Protein AF-A0AB39N1H2-F1 (afdb_monomer_lite)

Secondary structure (DSSP, 8-state):
----TT-EEEE-SSTTTT-EEEEEEE-TTSSS-EEEEE-SSS-EEEEE-GGGEEE---PPP--TT-TTTS-TTTS-SGGG--HHHHHTTS-HHHHHHHHHHHHTTTS-GGGHHHHHHHHHHHHHHHHHHHTT-

Organism: NCBI:txid3238625

InterPro domains:
  IPR021739 SaV-like [PF11753] (68-124)

pLDDT: mean 87.19, std 12.34, range [45.03, 98.62]

Radius of gyration: 21.62 Å; chains: 1; bounding box: 43×39×58 Å

Structure (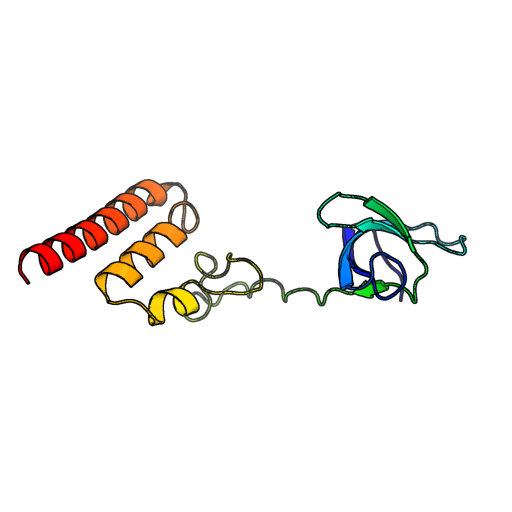mmCIF, N/CA/C/O backbone):
data_AF-A0AB39N1H2-F1
#
_entry.id   AF-A0AB39N1H2-F1
#
loop_
_atom_site.group_PDB
_atom_site.id
_atom_site.type_symbol
_atom_site.label_atom_id
_atom_site.label_alt_id
_atom_site.label_comp_id
_atom_site.label_asym_id
_atom_site.label_entity_id
_atom_site.label_seq_id
_atom_site.pdbx_PDB_ins_code
_atom_site.Cartn_x
_atom_site.Cartn_y
_atom_site.Cartn_z
_atom_site.occupancy
_atom_site.B_iso_or_equiv
_atom_site.auth_seq_id
_atom_site.auth_comp_id
_atom_site.auth_asym_id
_atom_site.auth_atom_id
_atom_site.pdbx_PDB_model_num
ATOM 1 N N . MET A 1 1 ? 11.144 -4.383 -33.450 1.00 62.22 1 MET A N 1
ATOM 2 C CA . MET A 1 1 ? 11.394 -3.955 -32.057 1.00 62.22 1 MET A CA 1
ATOM 3 C C . MET A 1 1 ? 12.381 -4.947 -31.483 1.00 62.22 1 MET A C 1
ATOM 5 O O . MET A 1 1 ? 12.160 -6.130 -31.681 1.00 62.22 1 MET A O 1
ATOM 9 N N . THR A 1 2 ? 13.489 -4.501 -30.898 1.00 79.44 2 THR A N 1
ATOM 10 C CA . THR A 1 2 ? 14.521 -5.403 -30.363 1.00 79.44 2 THR A CA 1
ATOM 11 C C . THR A 1 2 ? 14.339 -5.539 -28.860 1.00 79.44 2 THR A C 1
ATOM 13 O O . THR A 1 2 ? 14.348 -4.528 -28.158 1.00 79.44 2 THR A O 1
ATOM 16 N N . TRP A 1 3 ? 14.165 -6.767 -28.381 1.00 87.38 3 TRP A N 1
ATOM 17 C CA . TRP A 1 3 ? 14.108 -7.063 -26.954 1.00 87.38 3 TRP A CA 1
ATOM 18 C C . TRP A 1 3 ? 15.496 -7.010 -26.321 1.00 87.38 3 TRP A C 1
ATOM 20 O O . TRP A 1 3 ? 16.509 -7.274 -26.969 1.00 87.38 3 TRP A O 1
ATOM 30 N N . THR A 1 4 ? 15.529 -6.705 -25.033 1.00 89.19 4 THR A N 1
ATOM 31 C CA . THR A 1 4 ? 16.715 -6.749 -24.182 1.00 89.19 4 THR A CA 1
ATOM 32 C C . THR A 1 4 ? 16.449 -7.616 -22.958 1.00 89.19 4 THR A C 1
ATOM 34 O O . THR A 1 4 ? 15.301 -7.901 -22.608 1.00 89.19 4 THR A O 1
ATOM 37 N N . ALA A 1 5 ? 17.518 -8.083 -22.310 1.00 86.12 5 ALA A N 1
ATOM 38 C CA . ALA A 1 5 ? 17.380 -8.793 -21.046 1.00 86.12 5 ALA A CA 1
ATOM 39 C C . ALA A 1 5 ? 16.640 -7.914 -20.021 1.00 86.12 5 ALA A C 1
ATOM 41 O O . ALA A 1 5 ? 16.795 -6.697 -20.000 1.00 86.12 5 ALA A O 1
ATOM 42 N N . ASP A 1 6 ? 15.826 -8.551 -19.183 1.00 86.75 6 ASP A N 1
ATOM 43 C CA . ASP A 1 6 ? 14.954 -7.945 -18.174 1.00 86.75 6 ASP A CA 1
ATOM 44 C C . ASP A 1 6 ? 13.723 -7.171 -18.669 1.00 86.75 6 ASP A C 1
ATOM 46 O O . ASP A 1 6 ? 12.907 -6.757 -17.826 1.00 86.75 6 ASP A O 1
ATOM 50 N N . ASP A 1 7 ? 13.510 -7.059 -19.984 1.00 88.94 7 ASP A N 1
ATOM 51 C CA . ASP A 1 7 ? 12.292 -6.458 -20.527 1.00 88.94 7 ASP A CA 1
ATOM 52 C C . ASP A 1 7 ? 11.040 -7.201 -20.044 1.00 88.94 7 ASP A C 1
ATOM 54 O O . ASP A 1 7 ? 10.945 -8.434 -20.076 1.00 88.94 7 ASP A O 1
ATOM 58 N N . LYS A 1 8 ? 10.058 -6.428 -19.569 1.00 92.06 8 LYS A N 1
ATOM 59 C CA . LYS A 1 8 ? 8.750 -6.944 -19.155 1.00 92.06 8 LYS A CA 1
ATOM 60 C C . LYS A 1 8 ? 7.868 -7.110 -20.388 1.00 92.06 8 LYS A C 1
ATOM 62 O O . LYS A 1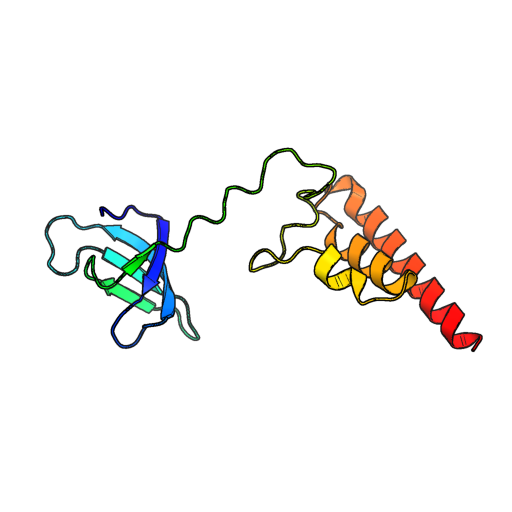 8 ? 7.627 -6.148 -21.117 1.00 92.06 8 LYS A O 1
ATOM 67 N N . VAL A 1 9 ? 7.333 -8.312 -20.573 1.00 93.38 9 VAL A N 1
ATOM 68 C CA . VAL A 1 9 ? 6.544 -8.673 -21.758 1.00 93.38 9 VAL A CA 1
ATOM 69 C C . VAL A 1 9 ? 5.212 -9.314 -21.394 1.00 93.38 9 VAL A C 1
ATOM 71 O O . VAL A 1 9 ? 5.057 -9.897 -20.319 1.00 93.38 9 VAL A O 1
ATOM 74 N N . ILE A 1 10 ? 4.239 -9.198 -22.293 1.00 93.56 10 ILE A N 1
ATOM 75 C CA . ILE A 1 10 ? 2.994 -9.969 -22.286 1.00 93.56 10 ILE A CA 1
ATOM 76 C C . ILE A 1 10 ? 3.038 -10.909 -23.479 1.00 93.56 10 ILE A C 1
ATOM 78 O O . ILE A 1 10 ? 3.277 -10.468 -24.601 1.00 93.56 10 ILE A O 1
ATOM 82 N N . VAL A 1 11 ? 2.791 -12.191 -23.234 1.00 93.25 11 VAL A N 1
ATOM 83 C CA . VAL A 1 11 ? 2.681 -13.190 -24.297 1.00 93.25 11 VAL A CA 1
ATOM 84 C C . VAL A 1 11 ? 1.338 -13.015 -25.005 1.00 93.25 11 VAL A C 1
ATOM 86 O O . VAL A 1 11 ? 0.289 -12.967 -24.365 1.00 93.25 11 VAL A O 1
ATOM 89 N N . GLU A 1 12 ? 1.355 -12.909 -26.327 1.00 92.81 12 GLU A N 1
ATOM 90 C CA . GLU A 1 12 ? 0.159 -12.676 -27.145 1.00 92.81 12 GLU A CA 1
ATOM 91 C C . GLU A 1 12 ? -0.510 -13.944 -27.642 1.00 92.81 12 GLU A C 1
ATOM 93 O O . GLU A 1 12 ? -1.716 -13.954 -27.880 1.00 92.81 12 GLU A O 1
ATOM 98 N N . LYS A 1 13 ? 0.287 -14.982 -27.882 1.00 87.75 13 LYS A N 1
ATOM 99 C CA . LYS A 1 13 ? -0.114 -16.156 -28.657 1.00 87.75 13 LYS A CA 1
ATOM 100 C C . LYS A 1 13 ? 0.320 -17.438 -27.958 1.00 87.75 13 LYS A C 1
ATOM 102 O O . LYS A 1 13 ? 1.232 -17.437 -27.134 1.00 87.75 13 LYS A O 1
ATOM 107 N N . GLY A 1 14 ? -0.333 -18.536 -28.325 1.00 85.75 14 GLY A N 1
ATOM 108 C CA . GLY A 1 14 ? -0.048 -19.867 -27.792 1.00 85.75 14 GLY A CA 1
ATOM 109 C C . GLY A 1 14 ? -0.633 -20.110 -26.400 1.00 85.75 14 GLY A C 1
ATOM 110 O O . GLY A 1 14 ? -1.480 -19.360 -25.917 1.00 85.75 14 GLY A O 1
ATOM 111 N N . GLU A 1 15 ? -0.163 -21.177 -25.753 1.00 86.00 15 GLU A N 1
ATOM 112 C CA . GLU A 1 15 ? -0.655 -21.667 -24.453 1.00 86.00 15 GLU A CA 1
ATOM 113 C C . GLU A 1 15 ? -0.579 -20.612 -23.335 1.00 86.00 15 GLU A C 1
ATOM 115 O O . GLU A 1 15 ? -1.361 -20.620 -22.386 1.00 86.00 15 GLU A O 1
ATOM 120 N N . HIS A 1 16 ? 0.365 -19.678 -23.445 1.00 90.56 16 HIS A N 1
ATOM 121 C CA . HIS A 1 16 ? 0.642 -18.677 -22.422 1.00 90.56 16 HIS A CA 1
ATOM 122 C C . HIS A 1 16 ? 0.072 -17.293 -22.751 1.00 90.56 16 HIS A C 1
ATOM 124 O O . HIS A 1 16 ? 0.440 -16.317 -22.097 1.00 90.56 16 HIS A O 1
ATOM 130 N N . ALA A 1 17 ? -0.836 -17.191 -23.726 1.00 91.31 17 ALA A N 1
ATOM 131 C CA . ALA A 1 17 ? -1.470 -15.932 -24.099 1.00 91.31 17 ALA A CA 1
ATOM 132 C C . ALA A 1 17 ? -2.077 -15.201 -22.881 1.00 91.31 17 ALA A C 1
ATOM 134 O O . ALA A 1 17 ? -2.738 -15.788 -22.023 1.00 91.31 17 ALA A O 1
ATOM 135 N N . GLY A 1 18 ? -1.805 -13.900 -22.783 1.00 88.75 18 GLY A N 1
ATOM 136 C CA . GLY A 1 18 ? -2.211 -13.033 -21.677 1.00 88.75 18 GLY A CA 1
ATOM 137 C C . GLY A 1 18 ? -1.327 -13.119 -20.427 1.00 88.75 18 GLY A C 1
ATOM 138 O O . GLY A 1 18 ? -1.493 -12.311 -19.512 1.00 88.75 18 GLY A O 1
ATOM 139 N N . LYS A 1 19 ? -0.369 -14.054 -20.353 1.00 92.56 19 LYS A N 1
ATOM 140 C CA . LYS A 1 19 ? 0.557 -14.141 -19.215 1.00 92.56 19 LYS A CA 1
ATOM 141 C C . LYS A 1 19 ? 1.665 -13.097 -19.324 1.00 92.56 19 LYS A C 1
ATOM 143 O O . LYS A 1 19 ? 2.181 -12.804 -20.403 1.00 92.56 19 LYS A O 1
ATOM 148 N N . ARG A 1 20 ? 2.050 -12.551 -18.168 1.00 93.25 20 ARG A N 1
ATOM 149 C CA . ARG A 1 20 ? 3.213 -11.667 -18.036 1.00 93.25 20 ARG A CA 1
ATOM 150 C C . ARG A 1 20 ? 4.485 -12.506 -17.962 1.00 93.25 20 ARG A C 1
ATOM 152 O O . ARG A 1 20 ? 4.496 -13.577 -17.355 1.00 93.25 20 ARG A O 1
ATOM 159 N N . GLY A 1 21 ? 5.568 -11.987 -18.515 1.00 93.38 21 GLY A N 1
ATOM 160 C CA . GLY A 1 21 ? 6.883 -12.598 -18.448 1.00 93.38 21 GLY A CA 1
ATOM 161 C C . GLY A 1 21 ? 8.005 -11.571 -18.406 1.00 93.38 21 GLY A C 1
ATOM 162 O O . GLY A 1 21 ? 7.778 -10.360 -18.469 1.00 93.38 21 GLY A O 1
ATOM 163 N N . ARG A 1 22 ? 9.227 -12.076 -18.272 1.00 94.50 22 ARG A N 1
ATOM 164 C CA . ARG A 1 22 ? 10.455 -11.291 -18.349 1.00 94.50 22 ARG A CA 1
ATOM 165 C C . ARG A 1 22 ? 11.429 -11.946 -19.314 1.00 94.50 22 ARG A C 1
ATOM 167 O O . ARG A 1 22 ? 11.677 -13.146 -19.191 1.00 94.50 22 ARG A O 1
ATOM 174 N N . VAL A 1 23 ? 11.976 -11.168 -20.241 1.00 93.62 23 VAL A N 1
ATOM 175 C CA . VAL A 1 23 ? 13.034 -11.633 -21.141 1.00 93.62 23 VAL A CA 1
ATOM 176 C C . VAL A 1 23 ? 14.278 -11.953 -20.311 1.00 93.62 23 VAL A C 1
ATOM 178 O O . VAL A 1 23 ? 14.749 -11.134 -19.528 1.00 93.62 23 VAL A O 1
ATOM 181 N N . VAL A 1 24 ? 14.776 -13.175 -20.444 1.00 94.69 24 VAL A N 1
ATOM 182 C CA . VAL A 1 24 ? 15.967 -13.697 -19.765 1.00 94.69 24 VAL A CA 1
ATOM 183 C C . VAL A 1 24 ? 17.191 -13.520 -20.654 1.00 94.69 24 VAL A C 1
ATOM 185 O O . VAL A 1 24 ? 18.230 -13.064 -20.189 1.00 94.69 24 VAL A O 1
ATOM 188 N N . SER A 1 25 ? 17.071 -13.861 -21.934 1.00 91.75 25 SER A N 1
ATOM 189 C CA . SER A 1 25 ? 18.133 -13.685 -22.920 1.00 91.75 25 SER A CA 1
ATOM 190 C C . SER A 1 25 ? 17.553 -13.537 -24.322 1.00 91.75 25 SER A C 1
ATOM 192 O O . SER A 1 25 ? 16.429 -13.966 -24.596 1.00 91.75 25 SER A O 1
ATOM 194 N N . VAL A 1 26 ? 18.333 -12.912 -25.202 1.00 91.25 26 VAL A N 1
ATOM 195 C CA . VAL A 1 26 ? 17.987 -12.711 -26.609 1.00 91.25 26 VAL A CA 1
ATOM 196 C C . VAL A 1 26 ? 19.106 -13.287 -27.464 1.00 91.25 26 VAL A C 1
ATOM 198 O O . VAL A 1 26 ? 20.276 -12.978 -27.248 1.00 91.25 26 VAL A O 1
ATOM 201 N N . ASN A 1 27 ? 18.750 -14.144 -28.416 1.00 88.56 27 ASN A N 1
ATOM 202 C CA . ASN A 1 27 ? 19.665 -14.734 -29.380 1.00 88.56 27 ASN A CA 1
ATOM 203 C C . ASN A 1 27 ? 19.293 -14.259 -30.787 1.00 88.56 27 ASN A C 1
ATOM 205 O O . ASN A 1 27 ? 18.399 -14.815 -31.424 1.00 88.56 27 ASN A O 1
ATOM 209 N N . SER A 1 28 ? 20.002 -13.237 -31.263 1.00 70.12 28 SER A N 1
ATOM 210 C CA . SER A 1 28 ? 19.709 -12.434 -32.459 1.00 70.12 28 SER A CA 1
ATOM 211 C C . SER A 1 28 ? 19.738 -13.177 -33.808 1.00 70.12 28 SER A C 1
ATOM 213 O O . SER A 1 28 ? 19.687 -12.529 -34.848 1.00 70.12 28 SER A O 1
ATOM 215 N N . GLY A 1 29 ? 19.831 -14.510 -33.819 1.00 70.75 29 GLY A N 1
ATOM 216 C CA . GLY A 1 29 ? 19.885 -15.333 -35.034 1.00 70.75 29 GLY A CA 1
ATOM 217 C C . GLY A 1 29 ? 18.888 -16.495 -35.091 1.00 70.75 29 GLY A C 1
ATOM 218 O O . GLY A 1 29 ? 18.915 -17.259 -36.052 1.00 70.75 29 GLY A O 1
ATOM 219 N N . GLY A 1 30 ? 18.028 -16.670 -34.080 1.00 78.75 30 GLY A N 1
ATOM 220 C CA . GLY A 1 30 ? 17.064 -17.776 -34.017 1.00 78.75 30 GLY A CA 1
ATOM 221 C C . GLY A 1 30 ? 15.655 -17.397 -34.481 1.00 78.75 30 GLY A C 1
ATOM 222 O O . GLY A 1 30 ? 15.234 -16.256 -34.328 1.00 78.75 30 GLY A O 1
ATOM 223 N N . LEU A 1 31 ? 14.881 -18.378 -34.974 1.00 84.12 31 LEU A N 1
ATOM 224 C CA . LEU A 1 31 ? 13.451 -18.194 -35.291 1.00 84.12 31 LEU A CA 1
ATOM 225 C C . LEU A 1 31 ? 12.631 -17.784 -34.055 1.00 84.12 31 LEU A C 1
ATOM 227 O O . LEU A 1 31 ? 11.642 -17.068 -34.180 1.00 84.12 31 LEU A O 1
ATOM 231 N N . TYR A 1 32 ? 13.066 -18.223 -32.873 1.00 87.88 32 TYR A N 1
ATOM 232 C CA . TYR A 1 32 ? 12.534 -17.830 -31.572 1.00 87.88 32 TYR A CA 1
ATOM 233 C C . TYR A 1 32 ? 13.672 -17.199 -30.770 1.00 87.88 32 TYR A C 1
ATOM 235 O O . TYR A 1 32 ? 14.344 -17.900 -30.015 1.00 87.88 32 TYR A O 1
ATOM 243 N N . PRO A 1 33 ? 13.969 -15.911 -30.985 1.00 90.88 33 PRO A N 1
ATOM 244 C CA . PRO A 1 33 ? 15.159 -15.297 -30.418 1.00 90.88 33 PRO A CA 1
ATOM 245 C C . PRO A 1 33 ? 15.006 -14.971 -28.928 1.00 90.88 33 PRO A C 1
ATOM 247 O O . PRO A 1 33 ? 16.015 -14.747 -28.268 1.00 90.88 33 PRO A O 1
ATOM 250 N N . ASN A 1 34 ? 13.790 -14.956 -28.369 1.00 92.75 34 ASN A N 1
ATOM 251 C CA . ASN A 1 34 ? 13.537 -14.413 -27.032 1.00 92.75 34 ASN A CA 1
ATOM 252 C C . ASN A 1 34 ? 13.273 -15.515 -26.007 1.00 92.75 34 ASN A C 1
ATOM 254 O O . ASN A 1 34 ? 12.204 -16.122 -26.020 1.00 92.75 34 ASN A O 1
ATOM 258 N N . TYR A 1 35 ? 14.202 -15.744 -25.082 1.00 94.25 35 TYR A N 1
ATOM 259 C CA . TYR A 1 35 ? 13.990 -16.657 -23.962 1.00 94.25 35 TYR A CA 1
ATOM 260 C C . TYR A 1 35 ? 13.288 -15.919 -22.825 1.00 94.25 35 TYR A C 1
ATOM 262 O O . TYR A 1 35 ? 13.843 -14.975 -22.269 1.00 94.25 35 TYR A O 1
ATOM 270 N N . VAL A 1 36 ? 12.066 -16.316 -22.472 1.00 94.88 36 VAL A N 1
ATOM 271 C CA . VAL A 1 36 ? 11.212 -15.581 -21.529 1.00 94.88 36 VAL A CA 1
ATOM 272 C C . VAL A 1 36 ? 10.831 -16.458 -20.344 1.00 94.88 36 VAL A C 1
ATOM 274 O O . VAL A 1 36 ? 10.330 -17.572 -20.497 1.00 94.88 36 VAL A O 1
ATOM 277 N N . LYS A 1 37 ? 11.001 -15.907 -19.141 1.00 96.81 37 LYS A N 1
ATOM 278 C CA . LYS A 1 37 ? 10.445 -16.437 -17.896 1.00 96.81 37 LYS A CA 1
ATOM 279 C C . LYS A 1 37 ? 8.998 -15.971 -17.765 1.00 96.81 37 LYS A C 1
ATOM 281 O O . LYS A 1 37 ? 8.757 -14.787 -17.538 1.00 96.81 37 LYS A O 1
ATOM 286 N N . VAL A 1 38 ? 8.044 -16.882 -17.900 1.00 94.81 38 VAL A N 1
ATOM 287 C CA . VAL A 1 38 ? 6.601 -16.614 -17.857 1.00 94.81 38 VAL A CA 1
ATOM 288 C C . VAL A 1 38 ? 6.047 -16.907 -16.466 1.00 94.81 38 VAL A C 1
ATOM 290 O O . VAL A 1 38 ? 6.340 -17.949 -15.874 1.00 94.81 38 VAL A O 1
ATOM 293 N N . TYR A 1 39 ? 5.223 -15.993 -15.956 1.00 90.88 39 TYR A N 1
ATOM 294 C CA . TYR A 1 39 ? 4.593 -16.090 -14.643 1.00 90.88 39 TYR A CA 1
ATOM 295 C C . TYR A 1 39 ? 3.143 -16.589 -14.754 1.00 90.88 39 TYR A C 1
ATOM 297 O O . TYR A 1 39 ? 2.326 -16.037 -15.494 1.00 90.88 39 TYR A O 1
ATOM 305 N N . GLY A 1 40 ? 2.810 -17.620 -13.980 1.00 85.31 40 GLY A N 1
ATOM 306 C CA . GLY A 1 40 ? 1.477 -18.215 -13.865 1.00 85.31 40 GLY A CA 1
ATOM 307 C C . GLY A 1 40 ? 1.370 -19.028 -12.574 1.00 85.31 40 GLY A C 1
ATOM 308 O O . GLY A 1 40 ? 2.128 -18.780 -11.641 1.00 85.31 40 GLY A O 1
ATOM 309 N N . SER A 1 41 ? 0.480 -20.025 -12.524 1.00 84.94 41 SER A N 1
ATOM 310 C CA . SER A 1 41 ? 0.420 -20.969 -11.390 1.00 84.94 41 SER A CA 1
ATOM 311 C C . SER A 1 41 ? 1.723 -21.761 -11.226 1.00 84.94 41 SER A C 1
ATOM 313 O O . SER A 1 41 ? 2.075 -22.170 -10.127 1.00 84.94 41 SER A O 1
ATOM 315 N N . VAL A 1 42 ? 2.453 -21.944 -12.330 1.00 87.81 42 VAL A N 1
ATOM 316 C CA . VAL A 1 42 ? 3.810 -22.491 -12.378 1.00 87.81 42 VAL A CA 1
ATOM 317 C C . VAL A 1 42 ? 4.656 -21.563 -13.245 1.00 87.81 42 VAL A C 1
ATOM 319 O O . VAL A 1 42 ? 4.185 -21.067 -14.271 1.00 87.81 42 VAL A O 1
ATOM 322 N N . VAL A 1 43 ? 5.902 -21.321 -12.837 1.00 92.06 43 VAL A N 1
ATOM 323 C CA . VAL A 1 43 ? 6.865 -20.560 -13.641 1.00 92.06 43 VAL A CA 1
ATOM 324 C C . VAL A 1 43 ? 7.359 -21.432 -14.792 1.00 92.06 43 VAL A C 1
ATOM 326 O O . VAL A 1 43 ? 7.799 -22.562 -14.580 1.00 92.06 43 VAL A O 1
ATOM 329 N N . ARG A 1 44 ? 7.306 -20.902 -16.014 1.00 93.56 44 ARG A N 1
ATOM 330 C CA . ARG A 1 44 ? 7.799 -21.574 -17.225 1.00 93.56 44 ARG A CA 1
ATOM 331 C C . ARG A 1 44 ? 8.888 -20.740 -17.884 1.00 93.56 44 ARG A C 1
ATOM 333 O O . ARG A 1 44 ? 8.901 -19.520 -17.752 1.00 93.56 44 ARG A O 1
ATOM 340 N N . TYR A 1 45 ? 9.774 -21.404 -18.610 1.00 95.00 45 TYR A N 1
ATOM 341 C CA . TYR A 1 45 ? 10.804 -20.766 -19.417 1.00 95.00 45 TYR A CA 1
ATOM 342 C C . TYR A 1 45 ? 10.624 -21.219 -20.859 1.00 95.00 45 TYR A C 1
ATOM 344 O O . TYR A 1 45 ? 10.682 -22.415 -21.134 1.00 95.00 45 TYR A O 1
ATOM 352 N N . VAL A 1 46 ? 10.324 -20.282 -21.755 1.00 94.00 46 VAL A N 1
ATOM 353 C CA . VAL A 1 46 ? 9.875 -20.591 -23.119 1.00 94.00 46 VAL A CA 1
ATOM 354 C C . VAL A 1 46 ? 10.502 -19.608 -24.101 1.00 94.00 46 VAL A C 1
ATOM 356 O O . VAL A 1 46 ? 10.710 -18.441 -23.768 1.00 94.00 46 VAL A O 1
ATOM 359 N N . TRP A 1 47 ? 10.820 -20.090 -25.300 1.00 93.81 47 TRP A N 1
ATOM 360 C CA . TRP A 1 47 ? 11.317 -19.270 -26.400 1.00 93.81 47 TRP A CA 1
ATOM 361 C C . TRP A 1 47 ? 10.160 -18.711 -27.233 1.00 93.81 47 TRP A C 1
ATOM 363 O O . TRP A 1 47 ? 9.245 -19.453 -27.580 1.00 93.81 47 TRP A O 1
ATOM 373 N N . TYR A 1 48 ? 10.226 -17.427 -27.580 1.00 92.56 48 TYR A N 1
ATOM 374 C CA . TYR A 1 48 ? 9.190 -16.711 -28.328 1.00 92.56 48 TYR A CA 1
ATOM 375 C C . TYR A 1 48 ? 9.748 -15.970 -29.536 1.00 92.56 48 TYR A C 1
ATOM 377 O O . TYR A 1 48 ? 10.894 -15.504 -29.531 1.00 92.56 48 TYR A O 1
ATOM 385 N N . ARG A 1 49 ? 8.896 -15.804 -30.550 1.00 92.38 49 ARG A N 1
ATOM 386 C CA . ARG A 1 49 ? 9.129 -14.884 -31.668 1.00 92.38 49 ARG A CA 1
ATOM 387 C C . ARG A 1 49 ? 8.836 -13.447 -31.254 1.00 92.38 49 ARG A C 1
ATOM 389 O O . ARG A 1 49 ? 8.069 -13.192 -30.328 1.00 92.38 49 ARG A O 1
ATOM 396 N N . ASP A 1 50 ? 9.383 -12.492 -31.998 1.00 87.94 50 ASP A N 1
ATOM 397 C CA . ASP A 1 50 ? 9.148 -11.069 -31.730 1.0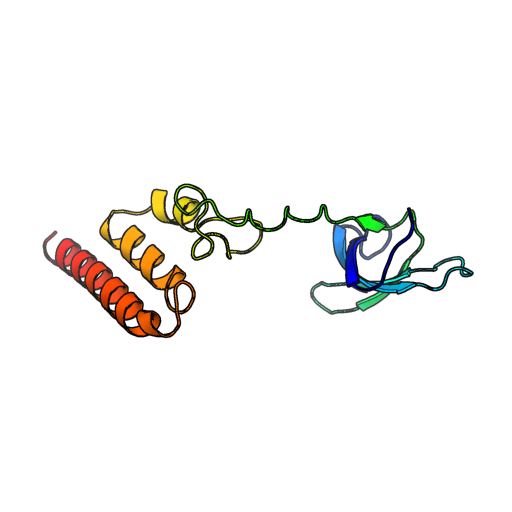0 87.94 50 ASP A CA 1
ATOM 398 C C . ASP A 1 50 ? 7.666 -10.680 -31.831 1.00 87.94 50 ASP A C 1
ATOM 400 O O . ASP A 1 50 ? 7.201 -9.834 -31.078 1.00 87.94 50 ASP A O 1
ATOM 404 N N . ASN A 1 51 ? 6.910 -11.323 -32.726 1.00 90.00 51 ASN A N 1
ATOM 405 C CA . ASN A 1 51 ? 5.484 -11.062 -32.958 1.00 90.00 51 ASN A CA 1
ATOM 406 C C . ASN A 1 51 ? 4.534 -11.865 -32.042 1.00 90.00 51 ASN A C 1
ATOM 408 O O . ASN A 1 51 ? 3.336 -11.981 -32.339 1.00 90.00 51 ASN A O 1
ATOM 412 N N . GLU A 1 52 ? 5.080 -12.486 -30.997 1.00 91.62 52 GLU A N 1
ATOM 413 C CA . GLU A 1 52 ? 4.345 -13.204 -29.951 1.00 91.62 52 GLU A CA 1
ATOM 414 C C . GLU A 1 52 ? 4.438 -12.489 -28.597 1.00 91.62 52 GLU A C 1
ATOM 416 O O . GLU A 1 52 ? 3.832 -12.943 -27.627 1.00 91.62 52 GLU A O 1
ATOM 421 N N . LEU A 1 53 ? 5.181 -11.381 -28.523 1.00 91.25 53 LEU A N 1
ATOM 422 C CA . LEU A 1 53 ? 5.414 -10.611 -27.309 1.00 91.25 53 LEU A CA 1
ATOM 423 C C . LEU A 1 53 ? 4.970 -9.160 -27.512 1.00 91.25 53 LEU A C 1
ATOM 425 O O . LEU A 1 53 ? 5.337 -8.520 -28.494 1.00 91.25 53 LEU A O 1
ATOM 429 N N . LYS A 1 54 ? 4.254 -8.605 -26.530 1.00 92.44 54 LYS A N 1
ATOM 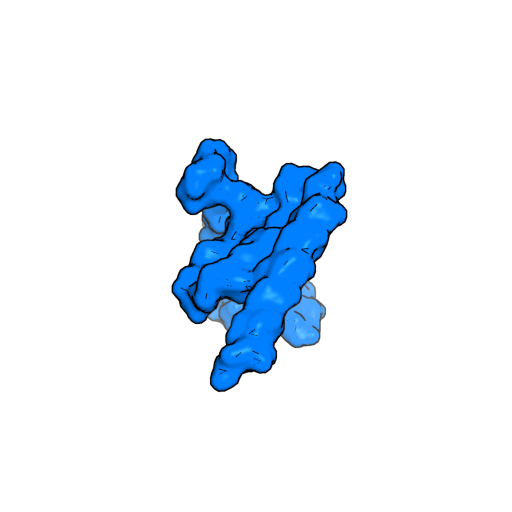430 C CA . LYS A 1 54 ? 4.040 -7.153 -26.411 1.00 92.44 54 LYS A CA 1
ATOM 431 C C . LYS A 1 54 ? 4.847 -6.599 -25.256 1.00 92.44 54 LYS A C 1
ATOM 433 O O . LYS A 1 54 ? 4.951 -7.273 -24.226 1.00 92.44 54 LYS A O 1
ATOM 438 N N . PRO A 1 55 ? 5.342 -5.357 -25.352 1.00 90.12 55 PRO A N 1
ATOM 439 C CA . PRO A 1 55 ? 5.940 -4.720 -24.199 1.00 90.12 55 PRO A CA 1
ATOM 440 C C . PRO A 1 55 ? 4.832 -4.513 -23.170 1.00 90.12 55 PRO A C 1
ATOM 442 O O . PRO A 1 55 ? 3.755 -4.005 -23.489 1.00 90.12 55 PRO A O 1
ATOM 445 N N . VAL A 1 56 ? 5.088 -4.894 -21.919 1.00 85.06 56 VAL A N 1
ATOM 446 C CA . VAL A 1 56 ? 4.327 -4.294 -20.825 1.00 85.06 56 VAL A CA 1
ATOM 447 C C . VAL A 1 56 ? 4.727 -2.829 -20.868 1.00 85.06 56 VAL A C 1
ATOM 449 O O . VAL A 1 56 ? 5.919 -2.538 -20.739 1.00 85.06 56 VAL A O 1
ATOM 452 N N . ALA A 1 57 ? 3.769 -1.928 -21.115 1.00 72.31 57 ALA A N 1
ATOM 453 C CA . ALA A 1 57 ? 4.020 -0.495 -21.029 1.00 72.31 57 ALA A CA 1
ATOM 454 C C . ALA A 1 57 ? 4.850 -0.260 -19.768 1.00 72.31 57 ALA A C 1
ATOM 456 O O . ALA A 1 57 ? 4.460 -0.731 -18.695 1.00 72.31 57 ALA A O 1
ATOM 457 N N . LYS A 1 58 ? 6.034 0.357 -19.908 1.00 59.06 58 LYS A N 1
ATOM 458 C CA . LYS A 1 58 ? 6.801 0.779 -18.737 1.00 59.06 58 LYS A CA 1
ATOM 459 C C . LYS A 1 58 ? 5.810 1.580 -17.908 1.00 59.06 58 LYS A C 1
ATOM 461 O O . LYS A 1 58 ? 5.376 2.637 -18.361 1.00 59.06 58 LYS A O 1
ATOM 466 N N . GLU A 1 59 ? 5.410 1.043 -16.751 1.00 55.31 59 GLU A N 1
ATOM 467 C CA . GLU A 1 59 ? 4.811 1.862 -15.705 1.00 55.31 59 GLU A CA 1
ATOM 468 C C . GLU A 1 59 ? 5.737 3.064 -15.632 1.00 55.31 59 GLU A C 1
ATOM 470 O O . GLU A 1 59 ? 6.959 2.884 -15.505 1.00 55.31 59 GLU A O 1
ATOM 475 N N . ALA A 1 60 ? 5.188 4.252 -15.909 1.00 48.66 60 ALA A N 1
ATOM 476 C CA . ALA A 1 60 ? 5.978 5.466 -15.886 1.00 48.66 60 ALA A CA 1
ATOM 477 C C . ALA A 1 60 ? 6.802 5.408 -14.596 1.00 48.66 60 ALA A C 1
ATOM 479 O O . ALA A 1 60 ? 6.232 5.032 -13.563 1.00 48.66 60 ALA A O 1
ATOM 480 N N . PRO A 1 61 ? 8.126 5.659 -14.644 1.00 45.03 61 PRO A N 1
ATOM 481 C CA . PRO A 1 61 ? 8.910 5.686 -13.420 1.00 45.03 61 PRO A CA 1
ATOM 482 C C . PRO A 1 61 ? 8.124 6.541 -12.435 1.00 45.03 61 PRO A C 1
ATOM 484 O O . PRO A 1 61 ? 7.721 7.646 -12.810 1.00 45.03 61 PRO A O 1
ATOM 487 N N . ALA A 1 62 ? 7.797 5.975 -11.264 1.00 48.94 62 ALA A N 1
ATOM 488 C CA . ALA A 1 62 ? 6.995 6.653 -10.253 1.00 48.94 62 ALA A CA 1
ATOM 489 C C . ALA A 1 62 ? 7.502 8.091 -10.174 1.00 48.94 62 ALA A C 1
ATOM 491 O O . ALA A 1 62 ? 8.699 8.282 -9.938 1.00 48.94 62 ALA A O 1
ATOM 492 N N . LYS A 1 63 ? 6.643 9.063 -10.526 1.00 47.41 63 LYS A N 1
ATOM 493 C CA . LYS A 1 63 ? 7.032 10.469 -10.671 1.00 47.41 63 LYS A CA 1
ATOM 494 C C . LYS A 1 63 ? 7.861 10.848 -9.451 1.00 47.41 63 LYS A C 1
ATOM 496 O O . LYS A 1 63 ? 7.347 10.908 -8.336 1.00 47.41 63 LYS A O 1
ATOM 501 N N . VAL A 1 64 ? 9.155 11.067 -9.660 1.00 46.41 64 VAL A N 1
ATOM 502 C CA . VAL A 1 64 ? 10.030 11.584 -8.617 1.00 46.41 64 VAL A CA 1
ATOM 503 C C . VAL A 1 64 ? 9.519 12.986 -8.298 1.00 46.41 64 VAL A C 1
ATOM 505 O O . VAL A 1 64 ? 9.635 13.883 -9.126 1.00 46.41 64 VAL A O 1
ATOM 508 N N . GLY A 1 65 ? 8.930 13.164 -7.114 1.00 54.94 65 GLY A N 1
ATOM 509 C CA . GLY A 1 65 ? 8.824 14.480 -6.483 1.00 54.94 65 GLY A CA 1
ATOM 510 C C . GLY A 1 65 ? 7.436 15.077 -6.261 1.00 54.94 65 GLY A C 1
ATOM 511 O O . GLY A 1 65 ? 7.382 16.149 -5.665 1.00 54.94 65 GLY A O 1
ATOM 512 N N . ASP A 1 66 ? 6.324 14.432 -6.634 1.00 65.62 66 ASP A N 1
ATOM 513 C CA . ASP A 1 66 ? 5.009 14.948 -6.221 1.00 65.62 66 ASP A CA 1
ATOM 514 C C . ASP A 1 66 ? 4.648 14.466 -4.810 1.00 65.62 66 ASP A C 1
ATOM 516 O O . ASP A 1 66 ? 3.910 13.503 -4.604 1.00 65.62 66 ASP A O 1
ATOM 520 N N . VAL A 1 67 ? 5.224 15.139 -3.812 1.00 72.00 67 VAL A N 1
ATOM 521 C CA . VAL A 1 67 ? 4.987 14.853 -2.388 1.00 72.00 67 VAL A CA 1
ATOM 522 C C . VAL A 1 67 ? 3.554 15.148 -1.939 1.00 72.00 67 VAL A C 1
ATOM 524 O O . VAL A 1 67 ? 3.207 14.787 -0.814 1.00 72.00 67 VAL A O 1
ATOM 527 N N . ILE A 1 68 ? 2.749 15.805 -2.780 1.00 72.12 68 ILE A N 1
ATOM 528 C CA . ILE A 1 68 ? 1.374 16.196 -2.473 1.00 72.12 68 ILE A CA 1
ATOM 529 C C . ILE A 1 68 ? 0.404 15.190 -3.088 1.00 72.12 68 ILE A C 1
ATOM 531 O O . ILE A 1 68 ? -0.359 14.570 -2.351 1.00 72.12 68 ILE A O 1
ATOM 535 N N . ASN A 1 69 ? 0.450 15.006 -4.408 1.00 75.50 69 ASN A N 1
ATOM 536 C CA . ASN A 1 69 ? -0.561 14.228 -5.121 1.00 75.50 69 ASN A CA 1
ATOM 537 C C . ASN A 1 69 ? -0.214 12.740 -5.212 1.00 75.50 69 ASN A C 1
ATOM 539 O O . ASN A 1 69 ? -1.122 11.925 -5.182 1.00 75.50 69 ASN A O 1
ATOM 543 N N . HIS A 1 70 ? 1.075 12.376 -5.272 1.00 76.38 70 HIS A N 1
ATOM 544 C CA . HIS A 1 70 ? 1.502 10.977 -5.424 1.00 76.38 70 HIS A CA 1
ATOM 545 C C . HIS A 1 70 ? 2.684 10.629 -4.504 1.00 76.38 70 HIS A C 1
ATOM 547 O O . HIS A 1 70 ? 3.781 10.300 -4.980 1.00 76.38 70 HIS A O 1
ATOM 553 N N . PRO A 1 71 ? 2.515 10.693 -3.168 1.00 78.69 71 PRO A N 1
ATOM 554 C CA . PRO A 1 71 ? 3.623 10.461 -2.257 1.00 78.69 71 PRO A CA 1
ATOM 555 C C . PRO A 1 71 ? 4.128 9.021 -2.398 1.00 78.69 71 PRO A C 1
ATOM 557 O O . PRO A 1 71 ? 3.373 8.068 -2.216 1.00 78.69 71 PRO A O 1
ATOM 560 N N . GLY A 1 72 ? 5.431 8.842 -2.641 1.00 74.31 72 GLY A N 1
ATOM 561 C CA . GLY A 1 72 ? 6.028 7.520 -2.908 1.00 74.31 72 GLY A CA 1
ATOM 562 C C . GLY A 1 72 ? 5.789 6.448 -1.830 1.00 74.31 72 GLY A C 1
ATOM 563 O O . GLY A 1 72 ? 5.871 5.253 -2.095 1.00 74.31 72 GLY A O 1
ATOM 564 N N . HIS A 1 73 ? 5.454 6.852 -0.603 1.00 74.44 73 HIS A N 1
ATOM 565 C CA . HIS A 1 73 ? 5.108 5.940 0.491 1.00 74.44 73 HIS A CA 1
ATOM 566 C C . HIS A 1 73 ? 3.641 5.457 0.469 1.00 74.44 73 HIS A C 1
ATOM 568 O O . HIS A 1 73 ? 3.268 4.661 1.328 1.00 74.44 73 HIS A O 1
ATOM 574 N N . TYR A 1 74 ? 2.839 5.880 -0.516 1.00 76.06 74 TYR A N 1
ATOM 575 C CA . TYR A 1 74 ? 1.441 5.478 -0.730 1.00 76.06 74 TYR A CA 1
ATOM 576 C C . TYR A 1 74 ? 1.145 4.911 -2.131 1.00 76.06 74 TYR A C 1
ATOM 578 O O . TYR A 1 74 ? 0.051 4.399 -2.343 1.00 76.06 74 TYR A O 1
ATOM 586 N N . THR A 1 75 ? 2.107 4.940 -3.056 1.00 76.56 75 THR A N 1
ATOM 587 C CA . THR A 1 75 ? 1.948 4.525 -4.469 1.00 76.56 75 THR A CA 1
ATOM 588 C C . THR A 1 75 ? 2.603 3.173 -4.785 1.00 76.56 75 THR A C 1
ATOM 590 O O . THR A 1 75 ? 2.874 2.839 -5.934 1.00 76.56 75 THR A O 1
ATOM 593 N N . TRP A 1 76 ? 2.921 2.384 -3.757 1.00 77.50 76 TRP A N 1
ATOM 594 C CA . TRP A 1 76 ? 3.663 1.125 -3.895 1.00 77.50 76 TRP A CA 1
ATOM 595 C C . TRP A 1 76 ? 2.772 -0.109 -4.071 1.00 77.50 76 TRP A C 1
ATOM 597 O O . TRP A 1 76 ? 3.301 -1.217 -4.205 1.00 77.50 76 TRP A O 1
ATOM 607 N N . LEU A 1 77 ? 1.447 0.045 -3.998 1.00 78.31 77 LEU A N 1
ATOM 608 C CA . LEU A 1 77 ? 0.534 -1.087 -4.112 1.00 78.31 77 LEU A CA 1
ATOM 609 C C . LEU A 1 77 ? 0.555 -1.644 -5.548 1.00 78.31 77 LEU A C 1
ATOM 611 O O . LEU A 1 77 ? 0.850 -0.922 -6.504 1.00 78.31 77 LEU A O 1
ATOM 615 N N . PRO A 1 78 ? 0.268 -2.946 -5.728 1.00 75.69 78 PRO A N 1
ATOM 616 C CA . PRO A 1 78 ? 0.264 -3.560 -7.050 1.00 75.69 78 PRO A CA 1
ATOM 617 C C . PRO A 1 78 ? -0.692 -2.861 -8.024 1.00 75.69 78 PRO A C 1
ATOM 619 O O . PRO A 1 78 ? -1.766 -2.410 -7.635 1.00 75.69 78 PRO A O 1
ATOM 622 N N . ASN A 1 79 ? -0.332 -2.864 -9.310 1.00 77.19 79 ASN A N 1
ATOM 623 C CA . ASN A 1 79 ? -1.155 -2.361 -10.419 1.00 77.19 79 ASN A CA 1
ATOM 624 C C . ASN A 1 79 ? -1.470 -0.853 -10.380 1.00 77.19 79 ASN A C 1
ATOM 626 O O . ASN A 1 79 ? -2.437 -0.432 -11.008 1.00 77.19 79 ASN A O 1
ATOM 630 N N . GLY A 1 80 ? -0.664 -0.047 -9.683 1.00 74.00 80 GLY A N 1
ATOM 631 C CA . GLY A 1 80 ? -0.836 1.409 -9.645 1.00 74.00 80 GLY A CA 1
ATOM 632 C C . GLY A 1 80 ? -1.957 1.887 -8.723 1.00 74.00 80 GLY A C 1
ATOM 633 O O . GLY A 1 80 ? -2.351 3.041 -8.822 1.00 74.00 80 GLY A O 1
ATOM 634 N N . LEU A 1 81 ? -2.456 1.013 -7.844 1.00 80.88 81 LEU A N 1
ATOM 635 C CA . LEU A 1 81 ? -3.387 1.392 -6.789 1.00 80.88 81 LEU A CA 1
ATOM 636 C C . LEU A 1 81 ? -2.683 2.315 -5.782 1.00 80.88 81 LEU A C 1
ATOM 638 O O . LEU A 1 81 ? -1.527 2.091 -5.412 1.00 80.88 81 LEU A O 1
ATOM 642 N N . GLU A 1 82 ? -3.390 3.318 -5.288 1.00 85.50 82 GLU A N 1
ATOM 643 C CA . GLU A 1 82 ? -2.924 4.184 -4.219 1.00 85.50 82 GLU A CA 1
ATOM 644 C C . GLU A 1 82 ? -3.658 3.903 -2.911 1.00 85.50 82 GLU A C 1
ATOM 646 O O . GLU A 1 82 ? -4.782 3.406 -2.858 1.00 85.50 82 GLU A O 1
ATOM 651 N N . VAL A 1 83 ? -3.012 4.234 -1.795 1.00 89.75 83 VAL A N 1
ATOM 652 C CA . VAL A 1 83 ? -3.640 4.091 -0.473 1.00 89.75 83 VAL A CA 1
ATOM 653 C C . VAL A 1 83 ? -4.900 4.962 -0.349 1.00 89.75 83 VAL A C 1
ATOM 655 O O . VAL A 1 83 ? -5.805 4.606 0.409 1.00 89.75 83 VAL A O 1
ATOM 658 N N . ILE A 1 84 ? -4.993 6.074 -1.090 1.00 90.44 84 ILE A N 1
ATOM 659 C CA . ILE A 1 84 ? -6.197 6.913 -1.109 1.00 90.44 84 ILE A CA 1
ATOM 660 C C . ILE A 1 84 ? -7.394 6.177 -1.727 1.00 90.44 84 ILE A C 1
ATOM 662 O O . ILE A 1 84 ? -8.445 6.167 -1.091 1.00 90.44 84 ILE A O 1
ATOM 666 N N . ASP A 1 85 ? -7.191 5.446 -2.830 1.00 90.44 85 ASP A N 1
ATOM 667 C CA . ASP A 1 85 ? -8.231 4.664 -3.525 1.00 90.44 85 ASP A CA 1
ATOM 668 C C . ASP A 1 85 ? -8.880 3.615 -2.606 1.00 90.44 85 ASP A C 1
ATOM 670 O O . ASP A 1 85 ? -10.047 3.259 -2.728 1.00 90.44 85 ASP A O 1
ATOM 674 N N . LEU A 1 86 ? -8.118 3.090 -1.642 1.00 90.06 86 LEU A N 1
ATOM 675 C CA . LEU A 1 86 ? -8.649 2.163 -0.644 1.00 90.06 86 LEU A CA 1
ATOM 676 C C . LEU A 1 86 ? -9.331 2.895 0.521 1.00 90.06 86 LEU A C 1
ATOM 678 O O . LEU A 1 86 ? -10.366 2.459 1.028 1.00 90.06 86 LEU A O 1
ATOM 682 N N . THR A 1 87 ? -8.708 3.964 1.016 1.00 95.25 87 THR A N 1
ATOM 683 C CA . THR A 1 87 ? -9.112 4.601 2.279 1.00 95.25 87 THR A CA 1
ATOM 684 C C . THR A 1 87 ? -10.272 5.579 2.135 1.00 95.25 87 THR A C 1
ATOM 686 O O . THR A 1 87 ? -10.941 5.837 3.136 1.00 95.25 87 THR A O 1
ATOM 689 N N . GLU A 1 88 ? -10.569 6.062 0.927 1.00 94.38 88 GLU A N 1
ATOM 690 C CA . GLU A 1 88 ? -11.728 6.921 0.652 1.00 94.38 88 GLU A CA 1
ATOM 691 C C . GLU A 1 88 ? -13.076 6.222 0.896 1.00 94.38 88 GLU A C 1
ATOM 693 O O . GLU A 1 88 ? -14.059 6.861 1.266 1.00 94.38 88 GLU A O 1
ATOM 698 N N . HIS A 1 89 ? -13.114 4.892 0.784 1.00 95.94 89 HIS A N 1
ATOM 699 C CA . HIS A 1 89 ? -14.305 4.076 1.039 1.00 95.94 89 HIS A CA 1
ATOM 700 C C . HIS A 1 89 ? -14.474 3.680 2.514 1.00 95.94 89 HIS A C 1
ATOM 702 O O . HIS A 1 89 ? -15.336 2.870 2.863 1.00 95.94 89 HIS A O 1
ATOM 708 N N . MET A 1 90 ? -13.633 4.210 3.402 1.00 96.88 90 MET A N 1
ATOM 709 C CA . MET A 1 90 ? -13.624 3.876 4.820 1.00 96.88 90 MET A CA 1
ATOM 710 C C . MET A 1 90 ? -14.053 5.066 5.671 1.00 96.88 90 MET A C 1
ATOM 712 O O . MET A 1 90 ? -13.884 6.226 5.306 1.00 96.88 90 MET A O 1
ATOM 716 N N . ASN A 1 91 ? -14.552 4.789 6.877 1.00 96.81 91 ASN A N 1
ATOM 717 C CA . ASN A 1 91 ? -14.726 5.860 7.852 1.00 96.81 91 ASN A CA 1
ATOM 718 C C . ASN A 1 91 ? -13.368 6.423 8.302 1.00 96.81 91 ASN A C 1
ATOM 720 O O . ASN A 1 91 ? -12.325 5.778 8.165 1.00 96.81 91 ASN A O 1
ATOM 724 N N . PHE A 1 92 ? -13.400 7.615 8.900 1.00 97.19 92 PHE A N 1
ATOM 725 C CA . PHE A 1 92 ? -12.199 8.345 9.305 1.00 97.19 92 PHE A CA 1
ATOM 726 C C . PHE A 1 92 ? -11.216 7.499 10.129 1.00 97.19 92 PHE A C 1
ATOM 728 O O . PHE A 1 92 ? -10.007 7.556 9.896 1.00 97.19 92 PHE A O 1
ATOM 735 N N . ASN A 1 93 ? -11.710 6.697 11.077 1.00 98.06 93 ASN A N 1
ATOM 736 C CA . ASN A 1 93 ? -10.840 5.896 11.932 1.00 98.06 93 ASN A CA 1
ATOM 737 C C . ASN A 1 93 ? -10.170 4.757 11.149 1.00 98.06 93 ASN A C 1
ATOM 739 O O . ASN A 1 93 ? -8.951 4.598 11.204 1.00 98.06 93 ASN A O 1
ATOM 743 N N . ARG A 1 94 ? -10.952 3.993 10.380 1.00 98.25 94 ARG A N 1
ATOM 744 C CA . ARG A 1 94 ? -10.464 2.851 9.590 1.00 98.25 94 ARG A CA 1
ATOM 745 C C . ARG A 1 94 ? -9.514 3.297 8.479 1.00 98.25 94 ARG A C 1
ATOM 747 O O . ARG A 1 94 ? -8.433 2.727 8.346 1.00 98.25 94 ARG A O 1
ATOM 754 N N . GLY A 1 95 ? -9.862 4.364 7.758 1.00 97.75 95 GLY A N 1
ATOM 755 C CA . GLY A 1 95 ? -9.022 4.928 6.701 1.00 97.75 95 GLY A CA 1
ATOM 756 C C . GLY A 1 95 ? -7.670 5.405 7.233 1.00 97.75 95 GLY A C 1
ATOM 757 O O . GLY A 1 95 ? -6.624 5.074 6.676 1.00 97.75 95 GLY A O 1
ATOM 758 N N . ASN A 1 96 ? -7.647 6.102 8.377 1.00 98.12 96 ASN A N 1
ATOM 759 C CA . ASN A 1 96 ? -6.383 6.498 9.000 1.00 98.12 96 ASN A CA 1
ATOM 760 C C . ASN A 1 96 ? -5.554 5.296 9.465 1.00 98.12 96 ASN A C 1
ATOM 762 O O . ASN A 1 96 ? -4.338 5.307 9.282 1.00 98.12 96 ASN A O 1
ATOM 766 N N . ALA A 1 97 ? -6.179 4.266 10.040 1.00 98.12 97 ALA A N 1
ATOM 767 C CA . ALA A 1 97 ? -5.464 3.061 10.444 1.00 98.12 97 ALA A CA 1
ATOM 768 C C . ALA A 1 97 ? -4.761 2.393 9.252 1.00 98.12 97 ALA A C 1
ATOM 770 O O . ALA A 1 97 ? -3.554 2.157 9.310 1.00 98.12 97 ALA A O 1
ATOM 771 N N . VAL A 1 98 ? -5.485 2.172 8.150 1.00 97.00 98 VAL A N 1
ATOM 772 C CA . VAL A 1 98 ? -4.938 1.597 6.910 1.00 97.00 98 VAL A CA 1
ATOM 773 C C . VAL A 1 98 ? -3.836 2.476 6.324 1.00 97.00 98 VAL A C 1
ATOM 775 O O . VAL A 1 98 ? -2.780 1.963 5.959 1.00 97.00 98 VAL A O 1
ATOM 778 N N . LYS A 1 99 ? -4.020 3.801 6.316 1.00 95.25 99 LYS A N 1
ATOM 779 C CA . LYS A 1 99 ? -2.991 4.755 5.882 1.00 95.25 99 LYS A CA 1
ATOM 780 C C . LYS A 1 99 ? -1.676 4.578 6.645 1.00 95.25 99 LYS A C 1
ATOM 782 O O . LYS A 1 99 ? -0.617 4.507 6.027 1.00 95.25 99 LYS A O 1
ATOM 787 N N . TYR A 1 100 ? -1.719 4.499 7.977 1.00 96.94 100 TYR A N 1
ATOM 788 C CA . TYR A 1 100 ? -0.504 4.318 8.777 1.00 96.94 100 TYR A CA 1
ATOM 789 C C . TYR A 1 100 ? 0.111 2.925 8.608 1.00 96.94 100 TYR A C 1
ATOM 791 O O . TYR A 1 100 ? 1.332 2.825 8.525 1.00 96.94 100 TYR A O 1
ATOM 799 N N . LEU A 1 101 ? -0.705 1.874 8.474 1.00 96.00 101 LEU A N 1
ATOM 800 C CA . LEU A 1 101 ? -0.211 0.528 8.157 1.00 96.00 101 LEU A CA 1
ATOM 801 C C . LEU A 1 101 ? 0.522 0.499 6.814 1.00 96.00 101 LEU A C 1
ATOM 803 O O . LEU A 1 101 ? 1.612 -0.053 6.720 1.00 96.00 101 LEU A O 1
ATOM 807 N N . ALA A 1 102 ? -0.042 1.136 5.788 1.00 93.06 102 ALA A N 1
ATOM 808 C CA . ALA A 1 102 ? 0.569 1.177 4.469 1.00 93.06 102 ALA A CA 1
ATOM 809 C C . ALA A 1 102 ? 1.841 2.045 4.415 1.00 93.06 102 ALA A C 1
ATOM 811 O O . ALA A 1 102 ? 2.683 1.846 3.539 1.00 93.06 102 ALA A O 1
ATOM 812 N N . ARG A 1 103 ? 1.991 3.000 5.342 1.00 93.12 103 ARG A N 1
ATOM 813 C CA . ARG A 1 103 ? 3.153 3.896 5.434 1.00 93.12 103 ARG A CA 1
ATOM 814 C C . ARG A 1 103 ? 4.320 3.321 6.240 1.00 93.12 103 ARG A C 1
ATOM 816 O O . ARG A 1 103 ? 5.471 3.681 5.968 1.00 93.12 103 ARG A O 1
ATOM 823 N N . ALA A 1 104 ? 4.033 2.464 7.217 1.00 94.12 104 ALA A N 1
ATOM 824 C CA . ALA A 1 104 ? 5.010 1.929 8.157 1.00 94.12 104 ALA A CA 1
ATOM 825 C C . ALA A 1 104 ? 6.216 1.306 7.424 1.00 94.12 104 ALA A C 1
ATOM 827 O O . ALA A 1 104 ? 6.061 0.509 6.500 1.00 94.12 104 ALA A O 1
ATOM 828 N N . GLY A 1 105 ? 7.428 1.747 7.776 1.00 89.31 105 GLY A N 1
ATOM 829 C CA . GLY A 1 105 ? 8.682 1.277 7.168 1.00 89.31 105 GLY A CA 1
ATOM 830 C C . GLY A 1 105 ? 8.963 1.812 5.757 1.00 89.31 105 GLY A C 1
ATOM 831 O O . GLY A 1 105 ? 10.085 1.682 5.268 1.00 89.31 105 GLY A O 1
ATOM 832 N N . ARG A 1 106 ? 7.991 2.474 5.113 1.00 88.06 106 ARG A N 1
ATOM 833 C CA . ARG A 1 106 ? 8.117 3.009 3.746 1.00 88.06 106 ARG A CA 1
ATOM 834 C C . ARG A 1 106 ? 8.437 4.488 3.683 1.00 88.06 106 ARG A C 1
ATOM 836 O O . ARG A 1 106 ? 9.152 4.905 2.779 1.00 88.06 106 ARG A O 1
ATOM 843 N N . LYS A 1 107 ? 7.942 5.284 4.636 1.00 84.56 107 LYS A N 1
ATOM 844 C CA . LYS A 1 107 ? 8.391 6.677 4.773 1.00 84.56 107 LYS A CA 1
ATOM 845 C C . LYS A 1 107 ? 9.841 6.727 5.261 1.00 84.56 107 LYS A C 1
ATOM 847 O O . LYS A 1 107 ? 10.670 7.417 4.680 1.00 84.56 107 LYS A O 1
ATOM 852 N N . SER A 1 108 ? 10.137 5.994 6.329 1.00 86.25 108 SER A N 1
ATOM 853 C CA . SER A 1 108 ? 11.489 5.694 6.801 1.00 86.25 108 SER A CA 1
ATOM 854 C C . SER A 1 108 ? 11.428 4.538 7.801 1.00 86.25 108 SER A C 1
ATOM 856 O O . SER A 1 108 ? 10.440 4.403 8.524 1.00 86.25 108 SER A O 1
ATOM 858 N N . LYS A 1 109 ? 12.499 3.743 7.918 1.00 87.19 109 LYS A N 1
ATOM 859 C CA . LYS A 1 109 ? 12.586 2.688 8.949 1.00 87.19 109 LYS A CA 1
ATOM 860 C C . LYS A 1 109 ? 12.464 3.247 10.372 1.00 87.19 109 LYS A C 1
ATOM 862 O O . LYS A 1 109 ? 11.872 2.620 11.239 1.00 87.19 109 LYS A O 1
ATOM 867 N N . ALA A 1 110 ? 12.964 4.462 10.599 1.00 90.50 110 ALA A N 1
ATOM 868 C CA . ALA A 1 110 ? 12.899 5.127 11.900 1.00 90.50 110 ALA A CA 1
ATOM 869 C C . ALA A 1 110 ? 11.462 5.455 12.354 1.00 90.50 110 ALA A C 1
ATOM 871 O O . ALA A 1 110 ? 11.214 5.560 13.551 1.00 90.50 110 ALA A O 1
ATOM 872 N N . THR A 1 111 ? 10.516 5.608 11.419 1.00 91.44 111 THR A N 1
ATOM 873 C CA . THR A 1 111 ? 9.119 5.975 11.724 1.00 91.44 111 THR A CA 1
ATOM 874 C C . THR A 1 111 ? 8.166 4.781 11.760 1.00 91.44 111 THR A C 1
ATOM 876 O O . THR A 1 111 ? 6.995 4.946 12.089 1.00 91.44 111 THR A O 1
ATOM 879 N N . GLU A 1 112 ? 8.652 3.566 11.488 1.00 96.12 112 GLU A N 1
ATOM 880 C CA . GLU A 1 112 ? 7.825 2.357 11.412 1.00 96.12 112 GLU A CA 1
ATOM 881 C C . GLU A 1 112 ? 7.063 2.083 12.713 1.00 96.12 112 GLU A C 1
ATOM 883 O O . GLU A 1 112 ? 5.840 1.952 12.704 1.00 96.12 112 GLU A O 1
ATOM 888 N N . LEU A 1 113 ? 7.758 2.094 13.854 1.00 96.88 113 LEU A N 1
ATOM 889 C CA . LEU A 1 113 ? 7.128 1.869 15.156 1.00 96.88 113 LEU A CA 1
ATOM 890 C C . LEU A 1 113 ? 6.097 2.955 15.502 1.00 96.88 113 LEU A C 1
ATOM 892 O O . LEU A 1 113 ? 5.069 2.666 16.116 1.00 96.88 113 LEU A O 1
ATOM 896 N N . GLU A 1 114 ? 6.365 4.208 15.134 1.00 97.44 114 GLU A N 1
ATOM 897 C CA . GLU A 1 114 ? 5.439 5.320 15.355 1.00 97.44 114 GLU A CA 1
ATOM 898 C C . GLU A 1 114 ? 4.165 5.154 14.516 1.00 97.44 114 GLU A C 1
ATOM 900 O O . GLU A 1 114 ? 3.059 5.327 15.029 1.00 97.44 114 GLU A O 1
ATOM 905 N N . ASP A 1 115 ? 4.309 4.754 13.253 1.00 97.81 115 ASP A N 1
ATOM 906 C CA . ASP A 1 115 ? 3.190 4.490 12.352 1.00 97.81 115 ASP A CA 1
ATOM 907 C C . ASP A 1 115 ? 2.327 3.326 12.846 1.00 97.81 115 ASP A C 1
ATOM 909 O O . ASP A 1 115 ? 1.104 3.461 12.924 1.00 97.81 115 ASP A O 1
ATOM 913 N N . LEU A 1 116 ? 2.942 2.232 13.302 1.00 98.31 116 LEU A N 1
ATOM 914 C CA . LEU A 1 116 ? 2.215 1.110 13.905 1.00 98.31 116 LEU A CA 1
ATOM 915 C C . LEU A 1 116 ? 1.449 1.533 15.170 1.00 98.31 116 LEU A C 1
ATOM 917 O O . LEU A 1 116 ? 0.284 1.166 15.353 1.00 98.31 116 LEU A O 1
ATOM 921 N N . LYS A 1 117 ? 2.059 2.358 16.033 1.00 98.44 117 LYS A N 1
ATOM 922 C CA . LYS A 1 117 ? 1.388 2.907 17.225 1.00 98.44 117 LYS A CA 1
ATOM 923 C C . LYS A 1 117 ? 0.198 3.797 16.854 1.00 98.44 117 LYS A C 1
ATOM 925 O O . LYS A 1 117 ? -0.841 3.707 17.512 1.00 98.44 117 LYS A O 1
ATOM 930 N N . LYS A 1 118 ? 0.318 4.620 15.807 1.00 98.25 118 LYS A N 1
ATOM 931 C CA . LYS A 1 118 ? -0.785 5.450 15.294 1.00 98.25 118 LYS A CA 1
ATOM 932 C C . LYS A 1 118 ? -1.908 4.599 14.716 1.00 98.25 118 LYS A C 1
ATOM 934 O O . LYS A 1 118 ? -3.063 4.834 15.059 1.00 98.25 118 LYS A O 1
ATOM 939 N N . ALA A 1 119 ? -1.588 3.589 13.908 1.00 98.44 119 ALA A N 1
ATOM 940 C CA . ALA A 1 119 ? -2.579 2.659 13.371 1.00 98.44 119 ALA A CA 1
ATOM 941 C C . ALA A 1 119 ? -3.392 1.998 14.494 1.00 98.44 119 ALA A C 1
ATOM 943 O O . ALA A 1 119 ? -4.623 2.052 14.483 1.00 98.44 119 ALA A O 1
ATOM 944 N N . ARG A 1 120 ? -2.706 1.471 15.519 1.00 98.62 120 ARG A N 1
ATOM 945 C CA . ARG A 1 120 ? -3.342 0.896 16.713 1.00 98.62 120 ARG A CA 1
ATOM 946 C C . ARG A 1 120 ? -4.281 1.885 17.403 1.00 98.62 120 ARG A C 1
ATOM 948 O O . ARG A 1 120 ? -5.390 1.511 17.767 1.00 98.62 120 ARG A O 1
ATOM 955 N N . TRP A 1 121 ? -3.856 3.136 17.584 1.00 98.56 121 TRP A N 1
ATOM 956 C CA . TRP A 1 121 ? -4.678 4.165 18.227 1.00 98.56 121 TRP A CA 1
ATOM 957 C C . TRP A 1 121 ? -5.990 4.420 17.470 1.00 98.56 121 TRP A C 1
ATOM 959 O O . TRP A 1 121 ? -7.051 4.483 18.090 1.00 98.56 121 TRP A O 1
ATOM 969 N N . TYR A 1 122 ? -5.941 4.504 16.137 1.00 98.56 122 TYR A N 1
ATOM 970 C CA . TYR A 1 122 ? -7.138 4.704 15.315 1.00 98.56 122 TYR A CA 1
ATOM 971 C C . TYR A 1 122 ? -8.096 3.509 15.361 1.00 98.56 122 TYR A C 1
ATOM 973 O O . TYR A 1 122 ? -9.307 3.707 15.456 1.00 98.56 122 TYR A O 1
ATOM 981 N N . ILE A 1 123 ? -7.571 2.280 15.352 1.00 98.62 123 ILE A N 1
ATOM 982 C CA . ILE A 1 123 ? -8.395 1.075 15.518 1.00 98.62 123 ILE A CA 1
ATOM 983 C C . ILE A 1 123 ? -9.043 1.042 16.901 1.00 98.62 123 ILE A C 1
ATOM 985 O O . ILE A 1 123 ? -10.249 0.833 16.994 1.00 98.62 123 ILE A O 1
ATOM 989 N N . GLN A 1 124 ? -8.288 1.328 17.964 1.00 98.50 124 GLN A N 1
ATOM 990 C CA . GLN A 1 124 ? -8.841 1.371 19.318 1.00 98.50 124 GLN A CA 1
ATOM 991 C C . GLN A 1 124 ? -9.965 2.406 19.434 1.00 98.50 124 GLN A C 1
ATOM 993 O O . GLN A 1 124 ? -10.996 2.145 20.047 1.00 98.50 124 GLN A O 1
ATOM 998 N N . ARG A 1 125 ? -9.797 3.570 18.799 1.00 98.06 125 ARG A N 1
ATOM 999 C CA . ARG A 1 125 ? -10.825 4.612 18.758 1.00 98.06 125 ARG A CA 1
ATOM 1000 C C . ARG A 1 125 ? -12.087 4.163 18.018 1.00 98.06 125 ARG A C 1
ATOM 1002 O O . ARG A 1 125 ? -13.183 4.512 18.447 1.00 98.06 125 ARG A O 1
ATOM 1009 N N . GLU A 1 126 ? -11.948 3.413 16.926 1.00 98.25 126 GLU A N 1
ATOM 1010 C CA . GLU A 1 126 ? -13.095 2.845 16.209 1.00 98.25 126 GLU A CA 1
ATOM 1011 C C . GLU A 1 126 ? -13.831 1.7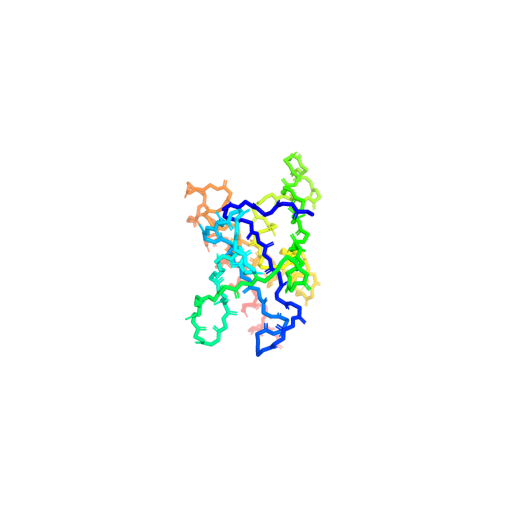95 17.040 1.00 98.25 126 GLU A C 1
ATOM 1013 O O . GLU A 1 126 ? -15.058 1.814 17.073 1.00 98.25 126 GLU A O 1
ATOM 1018 N N . ILE A 1 127 ? -13.094 0.930 17.740 1.00 98.44 127 ILE A N 1
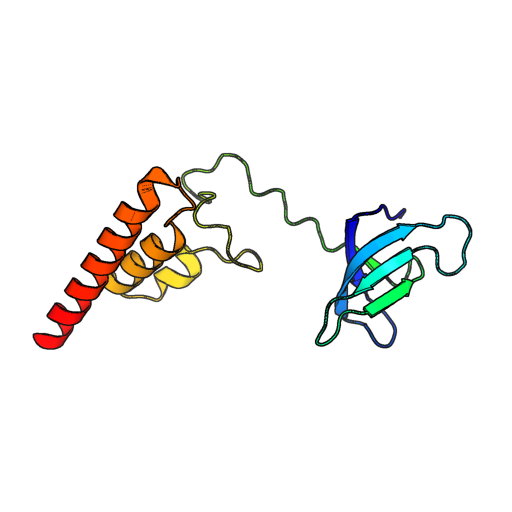ATOM 1019 C CA . ILE A 1 127 ? -13.664 -0.061 18.660 1.00 98.44 127 ILE A CA 1
ATOM 1020 C C . ILE A 1 127 ? -14.479 0.652 19.740 1.00 98.44 127 ILE A C 1
ATOM 1022 O O . ILE A 1 127 ? -15.674 0.410 19.862 1.00 98.44 127 ILE A O 1
ATOM 1026 N N . SER A 1 128 ? -13.891 1.632 20.429 1.00 97.88 128 SER A N 1
ATOM 1027 C CA . SER A 1 128 ? -14.593 2.376 21.480 1.00 97.88 128 SER A CA 1
ATOM 1028 C C . SER A 1 128 ? -15.771 3.215 20.974 1.00 97.88 128 SER A C 1
ATOM 1030 O O . SER A 1 128 ? -16.646 3.567 21.759 1.00 97.88 128 SER A O 1
ATOM 1032 N N . ARG A 1 129 ? -15.812 3.577 19.684 1.00 97.31 129 ARG A N 1
ATOM 1033 C CA . ARG A 1 129 ? -16.992 4.206 19.067 1.00 97.31 129 ARG A CA 1
ATOM 1034 C C . ARG A 1 129 ? -18.134 3.199 18.918 1.00 97.31 129 ARG A C 1
ATOM 1036 O O . ARG A 1 129 ? -19.278 3.573 19.132 1.00 97.31 129 ARG A O 1
ATOM 1043 N N . LEU A 1 130 ? -17.818 1.966 18.525 1.00 97.69 130 LEU A N 1
ATOM 1044 C CA . LEU A 1 130 ? -18.790 0.888 18.342 1.00 97.69 130 LEU A CA 1
ATOM 1045 C C . LEU A 1 130 ? -19.303 0.337 19.677 1.00 97.69 130 LEU A C 1
ATOM 1047 O O . LEU A 1 130 ? -20.481 0.046 19.776 1.00 97.69 130 LEU A O 1
ATOM 1051 N N . GLU A 1 131 ? -18.459 0.251 20.706 1.00 97.31 131 GLU A N 1
ATOM 1052 C CA . GLU A 1 131 ? -18.866 -0.186 22.055 1.00 97.31 131 GLU A CA 1
ATOM 1053 C C . GLU A 1 131 ? -19.828 0.791 22.750 1.00 97.31 131 GLU A C 1
ATOM 1055 O O . GLU A 1 131 ? -20.502 0.425 23.706 1.00 97.31 131 GLU A O 1
ATOM 1060 N N . LYS A 1 132 ? -19.859 2.051 22.302 1.00 92.00 132 LYS A N 1
ATOM 1061 C CA . LYS A 1 132 ? -20.748 3.099 22.824 1.00 92.00 132 LYS A CA 1
ATOM 1062 C C . LYS A 1 132 ? -22.043 3.258 22.021 1.00 92.00 132 LYS A C 1
ATOM 1064 O O . LYS A 1 132 ? -22.833 4.135 22.366 1.00 92.00 132 LYS A O 1
ATOM 1069 N N . ALA A 1 133 ? -22.196 2.511 20.929 1.00 70.19 133 ALA A N 1
ATOM 1070 C CA . ALA A 1 133 ? -23.366 2.541 20.054 1.00 70.19 133 ALA A CA 1
ATOM 1071 C C . ALA A 1 133 ? -24.374 1.471 20.482 1.00 70.19 133 ALA A C 1
ATOM 1073 O O . ALA A 1 133 ? -25.583 1.763 20.371 1.00 70.19 133 ALA A O 1
#

Sequence (133 aa):
MTWTADDKVIVEKGEHAGKRGRVVSVNSGGLYPNYVKVYGSVVRYVWYRDNELKPVAKEAPAKVGDVINHPGHYTWLPNGLEVIDLTEHMNFNRGNAVKYLARAGRKSKATELEDLKKARWYIQREISRLEKA

Foldseek 3Di:
DDDDFQFWKAFCDDPRHRWIWTFHAAQPPDQQGTFIFTDDPDTDTDTHHPVRIDGPPPPPPQPPDPCPPRNQLFQPDPPRDGLCNVLVPDPPLQSLLSVLVSNACSVHVVCNVVSNVRSVVSVVVVVVVVVVD